Protein AF-A0A454VYG2-F1 (afdb_monomer)

Radius of gyration: 12.87 Å; Cα contacts (8 Å, |Δi|>4): 97; chains: 1; bounding box: 37×23×41 Å

Mean predicted aligned error: 6.04 Å

Secondary structure (DSSP, 8-state):
---PPTT--HHHHHHHHHHHHH-SS-EEHHHHHHHHTS-HHHHHHHHHHHHHTTSEEEEEEPPTTSPPEEEEEE--S----

pLDDT: mean 86.32, std 15.53, range [39.47, 97.94]

Structure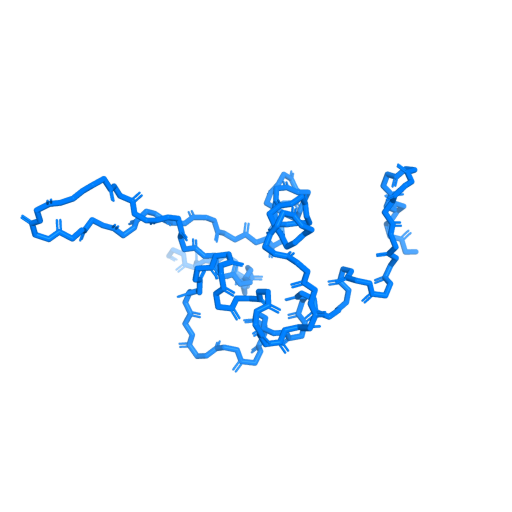 (mmCIF, N/CA/C/O backbone):
data_AF-A0A454VYG2-F1
#
_entry.id   AF-A0A454VYG2-F1
#
loop_
_atom_site.group_PDB
_atom_site.id
_atom_site.type_symbol
_atom_site.label_atom_id
_atom_site.label_alt_id
_atom_site.label_comp_id
_atom_site.label_asym_id
_atom_site.label_entity_id
_atom_site.label_seq_id
_atom_site.pdbx_PDB_ins_code
_atom_site.Cartn_x
_atom_site.Cartn_y
_atom_site.Cartn_z
_atom_site.occupancy
_atom_site.B_iso_or_equiv
_atom_site.auth_seq_id
_atom_site.auth_comp_id
_atom_site.auth_asym_id
_atom_site.auth_atom_id
_atom_site.pdbx_PDB_model_num
ATOM 1 N N . ALA A 1 1 ? -6.038 -2.885 -21.851 1.00 44.72 1 ALA A N 1
ATOM 2 C CA . ALA A 1 1 ? -5.778 -2.620 -20.419 1.00 44.72 1 ALA A CA 1
ATOM 3 C C . ALA A 1 1 ? -5.856 -1.114 -20.211 1.00 44.72 1 ALA A C 1
ATOM 5 O O . ALA A 1 1 ? -5.443 -0.414 -21.125 1.00 44.72 1 ALA A O 1
ATOM 6 N N . PRO A 1 2 ? -6.423 -0.593 -19.112 1.00 48.31 2 PRO A N 1
ATOM 7 C CA . PRO A 1 2 ? -6.418 0.848 -18.891 1.00 48.31 2 PRO A CA 1
ATOM 8 C C . PRO A 1 2 ? -4.969 1.311 -18.816 1.00 48.31 2 PRO A C 1
ATOM 10 O O . PRO A 1 2 ? -4.174 0.731 -18.076 1.00 48.31 2 PRO A O 1
ATOM 13 N N . ASP A 1 3 ? -4.650 2.289 -19.652 1.00 58.34 3 ASP A N 1
ATOM 14 C CA . ASP A 1 3 ? -3.309 2.818 -19.834 1.00 58.34 3 ASP A CA 1
ATOM 15 C C . ASP A 1 3 ? -2.839 3.418 -18.504 1.00 58.34 3 ASP A C 1
ATOM 17 O O . ASP A 1 3 ? -3.450 4.348 -17.967 1.00 58.34 3 ASP A O 1
ATOM 21 N N . LEU A 1 4 ? -1.808 2.821 -17.902 1.00 67.62 4 LEU A N 1
ATOM 22 C CA . LEU A 1 4 ? -1.183 3.426 -16.737 1.00 67.62 4 LEU A CA 1
ATOM 23 C C . LEU A 1 4 ? -0.458 4.701 -17.189 1.00 67.62 4 LEU A C 1
ATOM 25 O O . LEU A 1 4 ? 0.159 4.697 -18.253 1.00 67.62 4 LEU A O 1
ATOM 29 N N . PRO A 1 5 ? -0.462 5.779 -16.382 1.00 72.94 5 PRO A N 1
ATOM 30 C CA . PRO A 1 5 ? 0.259 6.987 -16.748 1.00 72.94 5 PRO A CA 1
ATOM 31 C C . PRO A 1 5 ? 1.741 6.668 -16.988 1.00 72.94 5 PRO A C 1
ATOM 33 O O . PRO A 1 5 ? 2.319 5.817 -16.304 1.00 72.94 5 PRO A O 1
ATOM 36 N N . LYS A 1 6 ? 2.370 7.381 -17.929 1.00 65.94 6 LYS A N 1
ATOM 37 C CA . LYS A 1 6 ? 3.801 7.230 -18.235 1.00 65.94 6 LYS A CA 1
ATOM 38 C C . LYS A 1 6 ? 4.641 7.223 -16.949 1.00 65.94 6 LYS A C 1
ATOM 40 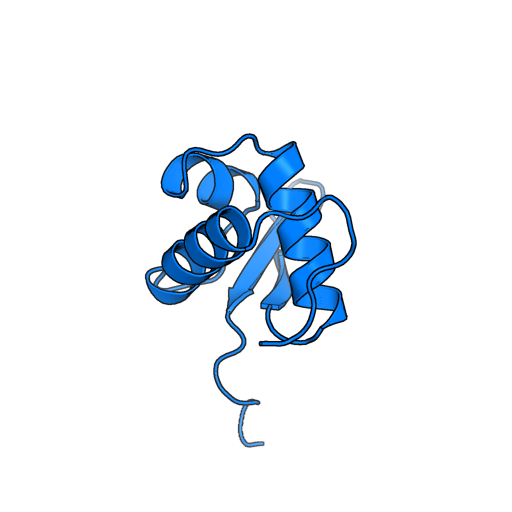O O . LYS A 1 6 ? 4.472 8.076 -16.080 1.00 65.94 6 LYS A O 1
ATOM 45 N N . GLY A 1 7 ? 5.547 6.251 -16.835 1.00 73.50 7 GLY A N 1
ATOM 46 C CA . GLY A 1 7 ? 6.390 6.063 -15.647 1.00 73.50 7 GLY A CA 1
ATOM 47 C C . GLY A 1 7 ? 5.783 5.181 -14.548 1.00 73.50 7 GLY A C 1
ATOM 48 O O . GLY A 1 7 ? 6.370 5.083 -13.469 1.00 73.50 7 GLY A O 1
ATOM 49 N N . HIS A 1 8 ? 4.646 4.527 -14.804 1.00 77.12 8 HIS A N 1
ATOM 50 C CA . HIS A 1 8 ? 4.108 3.474 -13.948 1.00 77.12 8 HIS A CA 1
ATOM 51 C C . HIS A 1 8 ? 4.217 2.096 -14.620 1.00 77.12 8 HIS A C 1
ATOM 53 O O . HIS A 1 8 ? 3.738 1.872 -15.726 1.00 77.12 8 HIS A O 1
ATOM 59 N N . SER A 1 9 ? 4.848 1.165 -13.913 1.00 89.44 9 SER A N 1
ATOM 60 C CA . SER A 1 9 ? 4.936 -0.254 -14.233 1.00 89.44 9 SER A CA 1
ATOM 61 C C . SER A 1 9 ? 3.600 -0.976 -13.979 1.00 89.44 9 SER A C 1
ATOM 63 O O . SER A 1 9 ? 3.093 -0.954 -12.849 1.00 89.44 9 SER A O 1
ATOM 65 N N . PRO A 1 10 ? 3.047 -1.682 -14.983 1.00 87.31 10 PRO A N 1
ATOM 66 C CA . PRO A 1 10 ? 1.862 -2.516 -14.795 1.00 87.31 10 PRO A CA 1
ATOM 67 C C . PRO A 1 10 ? 2.116 -3.653 -13.795 1.00 87.31 10 PRO A C 1
ATOM 69 O O . PRO A 1 10 ? 1.231 -3.979 -13.007 1.00 87.31 10 PRO A O 1
ATOM 72 N N . THR A 1 11 ? 3.337 -4.195 -13.750 1.00 91.62 11 THR A N 1
ATOM 73 C CA . THR A 1 11 ? 3.728 -5.253 -12.807 1.00 91.62 11 THR A CA 1
ATOM 74 C C . THR A 1 11 ? 3.615 -4.784 -11.360 1.00 91.62 11 THR A C 1
ATOM 76 O O . THR A 1 11 ? 3.076 -5.491 -10.515 1.00 91.62 11 THR A O 1
ATOM 79 N N . THR A 1 12 ? 4.062 -3.561 -11.058 1.00 93.31 12 THR A N 1
ATOM 80 C CA . THR A 1 12 ? 3.951 -3.009 -9.700 1.00 93.31 12 THR A CA 1
ATOM 81 C C . THR A 1 12 ? 2.500 -2.745 -9.304 1.00 93.31 12 THR A C 1
ATOM 83 O O . THR A 1 12 ? 2.128 -2.991 -8.158 1.00 93.31 12 THR A O 1
ATOM 86 N N . ALA A 1 13 ? 1.666 -2.274 -10.236 1.00 92.50 13 ALA A N 1
ATOM 87 C CA . ALA A 1 13 ? 0.239 -2.110 -9.968 1.00 92.50 13 ALA A CA 1
ATOM 88 C C . ALA A 1 13 ? -0.435 -3.447 -9.648 1.00 92.50 13 ALA A C 1
ATOM 90 O O . ALA A 1 13 ? -1.262 -3.504 -8.738 1.00 92.50 13 ALA A O 1
ATOM 91 N N . GLU A 1 14 ? -0.057 -4.511 -10.358 1.00 94.00 14 GLU A N 1
ATOM 92 C CA . GLU A 1 14 ? -0.588 -5.846 -10.103 1.00 94.00 14 GLU A CA 1
ATOM 93 C C . GLU A 1 14 ? -0.144 -6.380 -8.736 1.00 94.00 14 GLU A C 1
ATOM 95 O O . GLU A 1 14 ? -0.984 -6.874 -7.992 1.00 94.00 14 GLU A O 1
ATOM 100 N N . LEU A 1 15 ? 1.118 -6.190 -8.329 1.00 96.31 15 LEU A N 1
ATOM 101 C CA . LEU A 1 15 ? 1.577 -6.565 -6.981 1.00 96.31 15 LEU A CA 1
ATOM 102 C C . LEU A 1 15 ? 0.759 -5.873 -5.879 1.00 96.31 15 LEU A C 1
ATOM 104 O O . LEU A 1 15 ? 0.290 -6.522 -4.946 1.00 96.31 15 LEU A O 1
ATOM 108 N N . VAL A 1 16 ? 0.538 -4.560 -6.004 1.00 96.25 16 VAL A N 1
ATOM 109 C CA . VAL A 1 16 ? -0.284 -3.796 -5.049 1.00 96.25 16 VAL A CA 1
ATOM 110 C C . VAL A 1 16 ? -1.728 -4.306 -5.034 1.00 96.25 16 VAL A C 1
ATOM 112 O O . VAL A 1 16 ? -2.315 -4.460 -3.962 1.00 96.25 16 VAL A O 1
ATOM 115 N N . ARG A 1 17 ? -2.299 -4.605 -6.207 1.00 95.19 17 ARG A N 1
ATOM 116 C CA . ARG A 1 17 ? -3.642 -5.184 -6.332 1.00 95.19 17 ARG A CA 1
ATOM 117 C C . ARG A 1 17 ? -3.743 -6.538 -5.632 1.00 95.19 17 ARG A C 1
ATOM 119 O O . ARG A 1 17 ? -4.668 -6.728 -4.851 1.00 95.19 17 ARG A O 1
ATOM 126 N N . GLN A 1 18 ? -2.809 -7.452 -5.886 1.00 96.31 18 GLN A N 1
ATOM 127 C CA . GLN A 1 18 ? -2.799 -8.790 -5.287 1.00 96.31 18 GLN A CA 1
ATOM 128 C C . GLN A 1 18 ? -2.723 -8.716 -3.759 1.00 96.31 18 GLN A C 1
ATOM 130 O O . GLN A 1 18 ? -3.500 -9.375 -3.075 1.00 96.31 18 GLN A O 1
ATOM 135 N N . VAL A 1 19 ? -1.870 -7.840 -3.214 1.00 97.56 19 VAL A N 1
ATOM 136 C CA . VAL A 1 19 ? -1.775 -7.623 -1.762 1.00 97.56 19 VAL A CA 1
ATOM 137 C C . VAL A 1 19 ? -3.093 -7.132 -1.166 1.00 97.56 19 VAL A C 1
ATOM 139 O O . VAL A 1 19 ? -3.504 -7.621 -0.117 1.00 97.56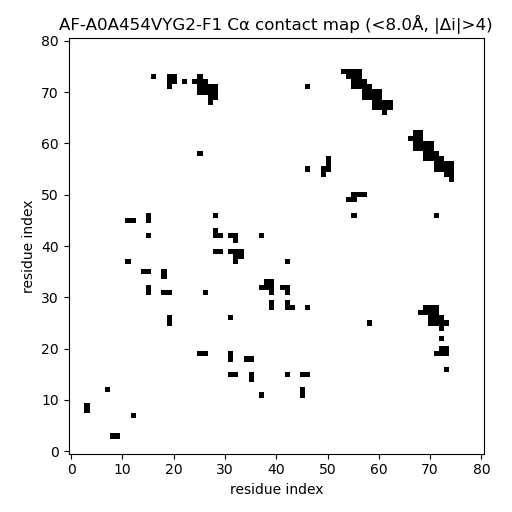 19 VAL A O 1
ATOM 142 N N . LEU A 1 20 ? -3.760 -6.177 -1.817 1.00 95.56 20 LEU A N 1
ATOM 143 C CA . LEU A 1 20 ? -5.033 -5.635 -1.338 1.00 95.56 20 LEU A CA 1
ATOM 144 C C . LEU A 1 20 ? -6.188 -6.635 -1.449 1.00 95.56 20 LEU A C 1
ATOM 146 O O . LEU A 1 20 ? -7.061 -6.629 -0.589 1.00 95.56 20 LEU A O 1
ATOM 150 N N . LEU A 1 21 ? -6.201 -7.478 -2.485 1.00 94.50 21 LEU A N 1
ATOM 151 C CA . LEU A 1 21 ? -7.204 -8.534 -2.660 1.00 94.50 21 LEU A CA 1
ATOM 152 C C . LEU A 1 21 ? -7.009 -9.692 -1.676 1.00 94.50 21 LEU A C 1
ATOM 154 O O . LEU A 1 21 ? -7.987 -10.248 -1.190 1.00 94.50 21 LEU A O 1
ATOM 158 N N . ALA A 1 22 ? -5.758 -10.045 -1.375 1.00 95.44 22 ALA A N 1
ATOM 159 C CA . ALA A 1 22 ? -5.425 -11.079 -0.398 1.00 95.44 22 ALA A CA 1
ATOM 160 C C . ALA A 1 22 ? -5.587 -10.602 1.056 1.00 95.44 22 ALA A C 1
ATOM 162 O O . ALA A 1 22 ? -5.567 -11.406 1.988 1.00 95.44 22 ALA A O 1
ATOM 163 N N . ALA A 1 23 ? -5.714 -9.293 1.280 1.00 92.94 23 ALA A N 1
ATOM 164 C CA . ALA A 1 23 ? -5.921 -8.742 2.606 1.00 92.94 23 ALA A CA 1
ATOM 165 C C . ALA A 1 23 ? -7.372 -8.945 3.059 1.00 92.94 23 ALA A C 1
ATOM 167 O O . ALA A 1 23 ? -8.306 -8.488 2.409 1.00 92.94 23 ALA A O 1
ATOM 168 N N . GLY A 1 24 ? -7.568 -9.532 4.242 1.00 88.81 24 GLY A N 1
ATOM 169 C CA . GLY A 1 24 ? -8.887 -9.625 4.886 1.00 88.81 24 GLY A CA 1
ATOM 170 C C . GLY A 1 24 ? -9.436 -8.291 5.418 1.00 88.81 24 GLY A C 1
ATOM 171 O O . GLY A 1 24 ? -10.380 -8.287 6.200 1.00 88.81 24 GLY A O 1
ATOM 172 N N . GLY A 1 25 ? -8.825 -7.158 5.062 1.00 91.31 25 GLY A N 1
ATOM 173 C CA . GLY A 1 25 ? -9.193 -5.837 5.557 1.00 91.31 25 GLY A CA 1
ATOM 174 C C . GLY A 1 25 ? -8.295 -4.720 5.015 1.00 91.31 25 GLY A C 1
ATOM 175 O O . GLY A 1 25 ? -7.306 -4.987 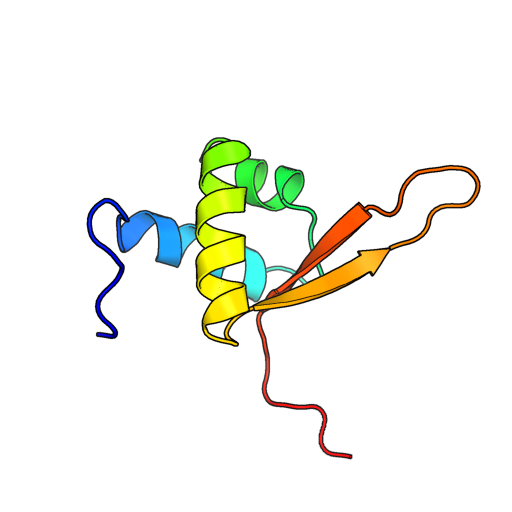4.328 1.00 91.31 25 GLY A O 1
ATOM 176 N N . PRO A 1 26 ? -8.624 -3.452 5.317 1.00 94.94 26 PRO A N 1
ATOM 177 C CA . PRO A 1 26 ? -7.897 -2.301 4.801 1.00 94.94 26 PRO A CA 1
ATOM 178 C C . PRO A 1 26 ? -6.490 -2.226 5.415 1.00 94.94 26 PRO A C 1
ATOM 180 O O . PRO A 1 26 ? -6.344 -2.332 6.633 1.00 94.94 26 PRO A O 1
ATOM 183 N N . LEU A 1 27 ? -5.461 -2.006 4.592 1.00 96.75 27 LEU A N 1
ATOM 184 C CA . LEU A 1 27 ? -4.038 -1.997 4.967 1.00 96.75 27 LEU A CA 1
ATOM 185 C C . LEU A 1 27 ? -3.419 -0.599 4.895 1.00 96.75 27 LEU A C 1
ATOM 187 O O . LEU A 1 27 ? -3.825 0.229 4.082 1.00 96.75 27 LEU A O 1
ATOM 191 N N . SER A 1 28 ? -2.389 -0.333 5.694 1.00 96.56 28 SER A N 1
ATOM 192 C CA . SER A 1 28 ? -1.579 0.878 5.530 1.00 96.56 28 SER A CA 1
ATOM 193 C C . SER A 1 28 ? -0.681 0.798 4.286 1.00 96.56 28 SER A C 1
ATOM 195 O O . SER A 1 28 ? -0.334 -0.278 3.798 1.00 96.56 28 SER A O 1
ATOM 197 N N . ALA A 1 29 ? -0.224 1.952 3.786 1.00 96.38 29 ALA A N 1
ATOM 198 C CA . ALA 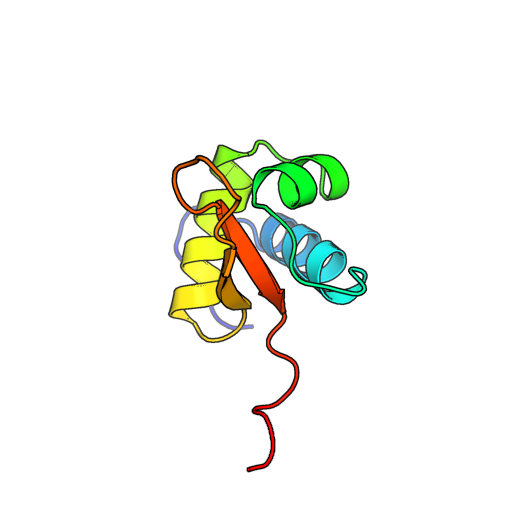A 1 29 ? 0.745 1.989 2.682 1.00 96.38 29 ALA A CA 1
ATOM 199 C C . ALA A 1 29 ? 2.089 1.319 3.029 1.00 96.38 29 ALA A C 1
ATOM 201 O O . ALA A 1 29 ? 2.814 0.907 2.126 1.00 96.38 29 ALA A O 1
ATOM 202 N N . GLN A 1 30 ? 2.428 1.243 4.319 1.00 97.19 30 GLN A N 1
ATOM 203 C CA . GLN A 1 30 ? 3.618 0.544 4.793 1.00 97.19 30 GLN A CA 1
ATOM 204 C C . GLN A 1 30 ? 3.428 -0.973 4.703 1.00 97.19 30 GLN A C 1
ATOM 206 O O . GLN A 1 30 ? 4.219 -1.625 4.033 1.00 97.19 30 GLN A O 1
ATOM 211 N N . GLU A 1 31 ? 2.330 -1.508 5.242 1.00 97.50 31 GLU A N 1
ATOM 212 C CA . GLU A 1 31 ? 2.027 -2.944 5.147 1.00 97.50 31 GLU A CA 1
ATOM 213 C C . GLU A 1 31 ? 1.948 -3.416 3.691 1.00 97.50 31 GLU A C 1
ATOM 215 O O . GLU A 1 31 ? 2.393 -4.510 3.351 1.00 97.50 31 GLU A O 1
ATOM 220 N N . ILE A 1 32 ? 1.396 -2.582 2.805 1.00 97.88 32 ILE A N 1
ATOM 221 C CA . ILE A 1 32 ? 1.309 -2.898 1.377 1.00 97.88 32 ILE A CA 1
ATOM 222 C C . ILE A 1 32 ? 2.702 -2.974 0.756 1.00 97.88 32 ILE A C 1
ATOM 224 O O . ILE A 1 32 ? 2.972 -3.895 -0.011 1.00 97.88 32 ILE A O 1
ATOM 228 N N . ALA A 1 33 ? 3.586 -2.035 1.087 1.00 97.62 33 ALA A N 1
ATOM 229 C CA . ALA A 1 33 ? 4.969 -2.030 0.623 1.00 97.62 33 ALA A CA 1
ATOM 230 C C . ALA A 1 33 ? 5.737 -3.272 1.092 1.00 97.62 33 ALA A C 1
ATOM 232 O O . ALA A 1 33 ? 6.350 -3.950 0.271 1.00 97.62 33 ALA A O 1
ATOM 233 N N . GLU A 1 34 ? 5.619 -3.622 2.373 1.00 97.94 34 GLU A N 1
ATOM 234 C CA . GLU A 1 34 ? 6.254 -4.811 2.952 1.00 97.94 34 GLU A CA 1
ATOM 235 C C . GLU A 1 34 ? 5.785 -6.099 2.263 1.00 97.94 34 GLU A C 1
ATOM 237 O O . GLU A 1 34 ? 6.605 -6.929 1.880 1.00 97.94 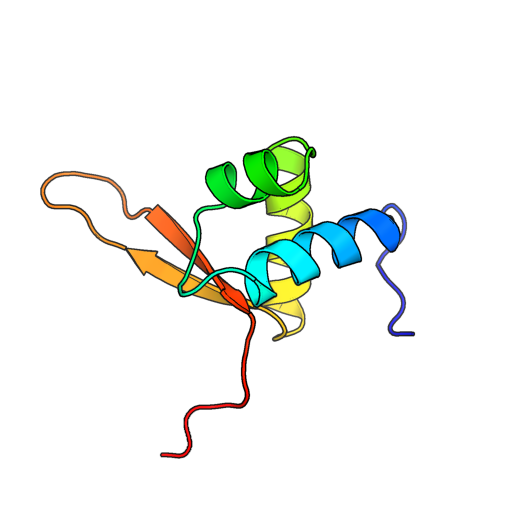34 GLU A O 1
ATOM 242 N N . ARG A 1 35 ? 4.476 -6.243 2.023 1.00 97.69 35 ARG A N 1
ATOM 243 C CA . ARG A 1 35 ? 3.906 -7.442 1.384 1.00 97.69 35 ARG A CA 1
ATOM 244 C C . ARG A 1 35 ? 4.156 -7.528 -0.123 1.00 97.69 35 ARG A C 1
ATOM 246 O O . ARG A 1 35 ? 4.205 -8.626 -0.661 1.00 97.69 35 ARG A O 1
ATOM 253 N N . SER A 1 36 ? 4.270 -6.393 -0.815 1.00 96.31 36 SER A N 1
ATOM 254 C CA . SER A 1 36 ? 4.498 -6.357 -2.272 1.00 96.31 36 SER A CA 1
ATOM 255 C C . SER A 1 36 ? 5.975 -6.289 -2.663 1.00 96.31 36 SER A C 1
ATOM 257 O O . SER A 1 36 ? 6.288 -6.404 -3.847 1.00 96.31 36 SER A O 1
ATOM 259 N N . GLY A 1 37 ? 6.883 -6.086 -1.702 1.00 96.56 37 GLY A N 1
ATOM 260 C CA . GLY A 1 37 ? 8.322 -5.987 -1.954 1.00 96.56 37 GLY A CA 1
ATOM 261 C C . GLY A 1 37 ? 8.753 -4.682 -2.633 1.00 96.56 37 GLY A C 1
ATOM 262 O O . GLY A 1 37 ? 9.845 -4.614 -3.193 1.00 96.56 37 GLY A O 1
ATOM 263 N N . VAL A 1 38 ? 7.917 -3.638 -2.607 1.00 96.38 38 VAL A N 1
ATOM 264 C CA . VAL A 1 38 ? 8.260 -2.310 -3.145 1.00 96.38 38 VAL A CA 1
ATOM 265 C C . VAL A 1 38 ? 8.461 -1.302 -2.024 1.00 96.38 38 VAL A C 1
ATOM 267 O O . VAL A 1 38 ? 7.955 -1.463 -0.922 1.00 96.38 38 VAL A O 1
ATOM 270 N N . SER A 1 39 ? 9.143 -0.194 -2.306 1.00 97.56 39 SER A N 1
ATOM 271 C CA . SER A 1 39 ? 9.284 0.889 -1.329 1.00 97.56 39 SER A CA 1
ATOM 272 C C . SER A 1 39 ? 7.930 1.508 -0.955 1.00 97.56 39 SER A C 1
ATOM 274 O O . SER A 1 39 ? 7.050 1.672 -1.803 1.00 97.56 39 SER A O 1
ATOM 276 N N . ARG A 1 40 ? 7.797 1.997 0.285 1.00 96.56 40 ARG A N 1
ATOM 277 C CA . ARG A 1 40 ? 6.601 2.725 0.763 1.00 96.56 40 ARG A CA 1
ATOM 278 C C . ARG A 1 40 ? 6.177 3.875 -0.156 1.00 96.56 40 ARG A C 1
ATOM 280 O O . ARG A 1 40 ? 4.990 4.031 -0.429 1.00 96.56 40 ARG A O 1
ATOM 287 N N . GLN A 1 41 ? 7.129 4.669 -0.655 1.00 96.12 41 GLN A N 1
ATOM 288 C CA . GLN A 1 41 ? 6.835 5.765 -1.592 1.00 96.12 41 GLN A CA 1
ATOM 289 C C . GLN A 1 41 ? 6.251 5.252 -2.916 1.00 96.12 41 GLN A C 1
ATOM 291 O O . GLN A 1 41 ? 5.315 5.845 -3.454 1.00 96.12 41 GLN A O 1
ATOM 296 N N . THR A 1 42 ? 6.764 4.125 -3.418 1.00 95.62 42 THR A N 1
ATOM 297 C CA . THR A 1 42 ? 6.228 3.455 -4.606 1.00 95.62 42 THR A CA 1
ATOM 298 C C . THR A 1 42 ? 4.799 3.003 -4.341 1.00 95.62 42 THR A C 1
ATOM 300 O O . THR A 1 42 ? 3.906 3.407 -5.081 1.00 95.62 42 THR A O 1
ATOM 303 N N . ALA A 1 43 ? 4.545 2.281 -3.245 1.00 96.44 43 ALA A N 1
ATOM 304 C CA . ALA A 1 43 ? 3.194 1.872 -2.865 1.00 96.44 43 ALA A CA 1
ATOM 305 C C . ALA A 1 43 ? 2.236 3.076 -2.792 1.00 96.44 43 ALA A C 1
ATOM 307 O O . ALA A 1 43 ? 1.190 3.061 -3.431 1.00 96.44 43 ALA A O 1
ATOM 308 N N . GLN A 1 44 ? 2.618 4.171 -2.126 1.00 95.75 44 GLN A N 1
ATOM 309 C CA . GLN A 1 44 ? 1.799 5.390 -2.050 1.00 95.75 44 GLN A CA 1
ATOM 310 C C . GLN A 1 44 ? 1.466 5.995 -3.420 1.00 95.75 44 GLN A C 1
ATOM 312 O O . GLN A 1 44 ? 0.328 6.419 -3.631 1.00 95.75 44 GLN A O 1
ATOM 317 N N . ARG A 1 45 ? 2.423 6.042 -4.359 1.00 95.12 45 ARG A N 1
ATOM 318 C CA . ARG A 1 45 ? 2.165 6.543 -5.722 1.00 95.12 45 ARG A CA 1
ATOM 319 C C . ARG A 1 45 ? 1.110 5.700 -6.437 1.00 95.12 45 ARG A C 1
ATOM 321 O O . ARG A 1 45 ? 0.208 6.270 -7.047 1.00 95.12 45 ARG A O 1
ATOM 328 N N . TYR A 1 46 ? 1.195 4.373 -6.344 1.00 95.44 46 TYR A N 1
ATOM 329 C CA . TYR A 1 46 ? 0.197 3.489 -6.956 1.00 95.44 46 TYR A CA 1
ATOM 330 C C . TYR A 1 46 ? -1.143 3.542 -6.235 1.00 95.44 46 TYR A C 1
ATOM 332 O O . TYR A 1 46 ? -2.170 3.567 -6.897 1.00 95.44 46 TYR A O 1
ATOM 340 N N . LEU A 1 47 ? -1.158 3.627 -4.907 1.00 95.44 47 LEU A N 1
ATOM 341 C CA . LEU A 1 47 ? -2.398 3.738 -4.144 1.00 95.44 47 LEU A CA 1
ATOM 342 C C . LEU A 1 47 ? -3.156 5.023 -4.484 1.00 95.44 47 LEU A C 1
ATOM 344 O O . LEU A 1 47 ? -4.353 4.950 -4.728 1.00 95.44 47 LEU A O 1
ATOM 348 N N . LYS A 1 48 ? -2.468 6.166 -4.617 1.00 94.12 48 LYS A N 1
ATOM 349 C CA . LYS A 1 48 ? -3.079 7.414 -5.112 1.00 94.12 48 LYS A CA 1
ATOM 350 C C . LYS A 1 48 ? -3.618 7.277 -6.534 1.00 94.12 48 LYS A C 1
ATOM 352 O O . LYS A 1 48 ? -4.690 7.788 -6.835 1.00 94.12 48 LYS A O 1
ATOM 357 N N . LEU A 1 49 ? -2.879 6.604 -7.419 1.00 92.12 49 LEU A N 1
ATOM 358 C CA . LEU A 1 49 ? -3.345 6.351 -8.782 1.00 92.12 49 LEU A CA 1
ATOM 359 C C . LEU A 1 49 ? -4.619 5.496 -8.775 1.00 92.12 49 LEU A C 1
ATOM 361 O O . LEU A 1 49 ? -5.588 5.842 -9.444 1.00 92.12 49 LEU A O 1
ATOM 365 N N . LEU A 1 50 ? -4.615 4.400 -8.018 1.00 92.19 50 LEU A N 1
ATOM 366 C CA . LEU A 1 50 ? -5.718 3.449 -7.943 1.00 92.19 50 LEU A CA 1
ATOM 367 C C . LEU A 1 50 ? -6.956 4.058 -7.274 1.00 92.19 50 LEU A C 1
ATOM 369 O O . LEU A 1 50 ? -8.063 3.842 -7.764 1.00 92.19 50 LEU A O 1
ATOM 373 N N . GLU A 1 51 ? -6.766 4.852 -6.221 1.00 93.62 51 GLU A N 1
ATOM 374 C CA . GLU A 1 51 ? -7.820 5.605 -5.532 1.00 93.62 51 GLU A CA 1
ATOM 375 C C . GLU A 1 51 ? -8.468 6.627 -6.471 1.00 93.62 51 GLU A C 1
ATOM 377 O O . GLU A 1 51 ? -9.676 6.563 -6.685 1.00 93.62 51 GLU A O 1
ATOM 382 N N . ARG A 1 52 ? -7.671 7.436 -7.186 1.00 90.62 52 ARG A N 1
ATOM 383 C CA . ARG A 1 52 ? -8.180 8.361 -8.216 1.00 90.62 52 ARG A CA 1
ATOM 384 C C . ARG A 1 52 ? -8.982 7.656 -9.318 1.00 90.62 52 ARG A C 1
ATOM 386 O O . ARG A 1 52 ? -9.863 8.260 -9.918 1.00 90.62 52 ARG A O 1
ATOM 393 N N . THR A 1 53 ? -8.670 6.392 -9.612 1.00 89.38 53 THR A N 1
ATOM 394 C CA . THR A 1 53 ? -9.409 5.568 -10.592 1.00 89.38 53 THR A CA 1
ATOM 395 C C . THR A 1 53 ? -10.562 4.757 -9.985 1.00 89.38 53 THR A C 1
ATOM 397 O O . THR A 1 53 ? -11.133 3.916 -10.674 1.00 89.38 53 THR A O 1
ATOM 400 N N . GLY A 1 54 ? -10.885 4.953 -8.703 1.00 91.00 54 GLY A N 1
ATOM 401 C CA . GLY A 1 54 ? -11.982 4.271 -8.007 1.00 91.00 54 GLY A CA 1
ATOM 402 C C . GLY A 1 54 ? -11.744 2.788 -7.699 1.00 91.00 54 GLY A C 1
ATOM 403 O O . GLY A 1 54 ? -12.670 2.084 -7.308 1.00 91.00 54 GLY A O 1
ATOM 404 N N . ARG A 1 55 ? -10.517 2.283 -7.870 1.00 92.19 55 ARG A N 1
ATOM 405 C CA . ARG A 1 55 ? -10.171 0.861 -7.660 1.00 92.19 55 ARG A CA 1
ATOM 406 C C . ARG A 1 55 ? -9.851 0.522 -6.215 1.00 92.19 55 ARG A C 1
ATOM 408 O O . ARG A 1 55 ? -9.915 -0.637 -5.816 1.00 92.19 55 ARG A O 1
ATOM 415 N N . VAL A 1 56 ? -9.451 1.527 -5.451 1.00 94.81 56 VAL A N 1
ATOM 416 C CA . VAL A 1 56 ? -9.060 1.405 -4.052 1.00 94.81 56 VAL A CA 1
ATOM 417 C C . VAL A 1 56 ? -9.848 2.429 -3.260 1.00 94.81 56 VAL A C 1
ATOM 419 O O . VAL A 1 56 ? -9.939 3.584 -3.665 1.00 94.81 56 VAL A O 1
ATOM 422 N N . ARG A 1 57 ? -10.404 2.008 -2.127 1.00 94.06 57 ARG A N 1
ATOM 423 C CA . ARG A 1 57 ? -11.019 2.911 -1.158 1.00 94.06 57 ARG A CA 1
ATOM 424 C C . ARG A 1 57 ? -9.986 3.312 -0.120 1.00 94.06 57 ARG A C 1
ATOM 426 O O . ARG A 1 57 ? -9.323 2.452 0.460 1.00 94.06 57 ARG A O 1
ATOM 433 N N . LEU A 1 58 ? -9.882 4.615 0.113 1.00 94.38 58 LEU A N 1
ATOM 434 C CA . LEU A 1 58 ? -9.136 5.190 1.220 1.00 94.38 58 LEU A CA 1
ATOM 435 C C . LEU A 1 58 ? -10.077 5.397 2.407 1.00 94.38 58 LEU A C 1
ATOM 437 O O . LEU A 1 58 ? -11.152 5.975 2.275 1.00 94.38 58 LEU A O 1
ATOM 441 N N . SER A 1 59 ? -9.661 4.945 3.580 1.00 93.00 59 SER A N 1
ATOM 442 C CA . SER A 1 59 ? -10.329 5.221 4.847 1.00 93.00 59 SER A CA 1
ATOM 443 C C . SER A 1 59 ? -9.311 5.728 5.855 1.00 93.00 59 SER A C 1
ATOM 445 O O . SER A 1 59 ? -8.144 5.335 5.834 1.00 93.00 59 SER A O 1
ATOM 447 N N . LEU A 1 60 ? -9.749 6.617 6.739 1.00 91.88 60 LEU A N 1
ATOM 448 C CA . LEU A 1 60 ? -8.934 7.087 7.849 1.00 91.88 60 LEU A CA 1
ATOM 449 C C 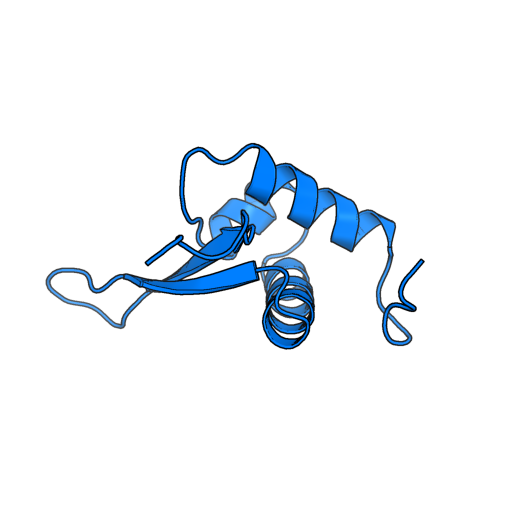. LEU A 1 60 ? -9.236 6.231 9.071 1.00 91.88 60 LEU A C 1
ATOM 451 O O . LEU A 1 60 ? -10.394 6.075 9.453 1.00 91.88 60 LEU A O 1
ATOM 455 N N . ARG A 1 61 ? -8.193 5.689 9.692 1.00 87.88 61 ARG A N 1
ATOM 456 C CA . ARG A 1 61 ? -8.292 5.076 11.013 1.00 87.88 61 ARG A CA 1
ATOM 457 C C . ARG A 1 61 ? -7.744 6.059 12.036 1.00 87.88 61 ARG A C 1
ATOM 459 O O . ARG A 1 61 ? -6.563 6.400 12.002 1.00 87.88 61 ARG A O 1
ATOM 466 N N . TYR A 1 62 ? -8.610 6.508 12.934 1.00 83.25 62 TYR A N 1
ATOM 467 C CA . TYR A 1 62 ? -8.233 7.332 14.076 1.00 83.25 62 TYR A CA 1
ATOM 468 C C . TYR A 1 62 ? -7.815 6.403 15.220 1.00 83.25 62 TYR A C 1
ATOM 470 O O . TYR A 1 62 ? -8.543 5.471 15.556 1.00 83.25 62 TYR A O 1
ATOM 478 N N . GLY A 1 63 ? -6.613 6.608 15.756 1.00 72.31 63 GLY A N 1
ATOM 479 C CA . GLY A 1 63 ? -6.168 5.974 16.999 1.00 72.31 63 GLY A CA 1
ATOM 480 C C . GLY A 1 63 ? -6.387 6.907 18.191 1.00 72.31 63 GLY A C 1
ATOM 481 O O . GLY A 1 63 ? -6.557 8.109 18.002 1.00 72.31 63 GLY A O 1
ATOM 482 N N . GLU A 1 64 ? -6.334 6.363 19.408 1.00 64.62 64 GLU A N 1
ATOM 483 C CA . GLU A 1 64 ? -6.643 7.063 20.670 1.00 64.62 64 GLU A CA 1
ATOM 484 C C . GLU A 1 64 ? -5.817 8.336 20.953 1.00 64.62 64 GLU A C 1
ATOM 486 O O . GLU A 1 64 ? -6.237 9.159 21.759 1.00 64.62 64 GLU A O 1
ATOM 491 N N . THR A 1 65 ? -4.649 8.552 20.329 1.00 64.12 65 THR A N 1
ATOM 492 C CA . THR A 1 65 ? -3.783 9.718 20.644 1.00 64.12 65 THR A CA 1
ATOM 493 C C . THR A 1 65 ? -2.917 10.179 19.456 1.00 64.12 65 THR A C 1
ATOM 495 O O . THR A 1 65 ? -1.787 10.625 19.635 1.00 64.12 65 THR A O 1
ATOM 498 N N . GLY A 1 66 ? -3.385 10.058 18.206 1.00 75.38 66 GLY A N 1
ATOM 499 C CA . GLY A 1 66 ? -2.512 10.311 17.046 1.00 75.38 66 GLY A CA 1
ATOM 500 C C . GLY A 1 66 ? -3.175 10.851 15.782 1.00 75.38 66 GLY A C 1
ATOM 501 O O . GLY A 1 66 ? -4.395 10.837 15.623 1.00 75.38 66 GLY A O 1
ATOM 502 N N . ARG A 1 67 ? -2.328 11.315 14.848 1.00 79.06 67 ARG A N 1
ATOM 503 C CA . ARG A 1 67 ? -2.735 11.704 13.488 1.00 79.06 67 ARG A CA 1
ATOM 504 C C . ARG A 1 67 ? -3.391 10.492 12.802 1.00 79.06 67 ARG A C 1
ATOM 506 O O . ARG A 1 67 ? -2.843 9.396 12.914 1.00 79.06 67 ARG A O 1
ATOM 513 N N . PRO A 1 68 ? -4.519 10.660 12.090 1.00 86.25 68 PRO A N 1
ATOM 514 C CA . PRO A 1 68 ? -5.198 9.537 11.4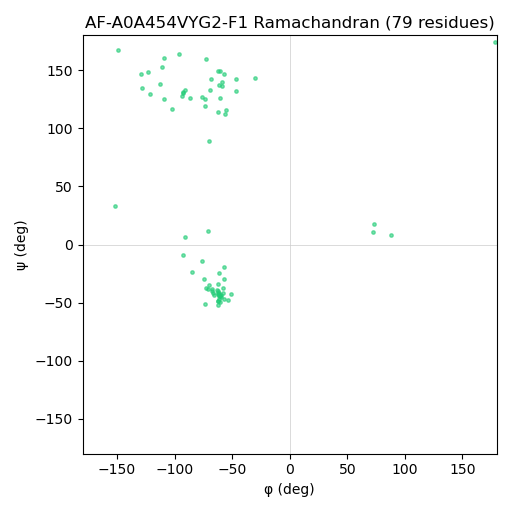54 1.00 86.25 68 PRO A CA 1
ATOM 515 C C . PRO A 1 68 ? -4.290 8.806 10.459 1.00 86.25 68 PRO A C 1
ATOM 517 O O . PRO A 1 68 ? -3.549 9.431 9.694 1.00 86.25 68 PRO A O 1
ATOM 520 N N . GLU A 1 69 ? -4.372 7.476 10.458 1.00 90.44 69 GLU A N 1
ATOM 521 C CA . GLU A 1 69 ? -3.651 6.621 9.520 1.00 90.44 69 GLU A CA 1
ATOM 522 C C . GLU A 1 69 ? -4.496 6.357 8.270 1.00 90.44 69 GLU A C 1
ATOM 524 O O . GLU A 1 69 ? -5.668 5.988 8.349 1.00 90.44 69 GLU A O 1
ATOM 529 N N . HIS A 1 70 ? -3.875 6.499 7.099 1.00 94.56 70 HIS A N 1
ATOM 530 C CA . HIS A 1 70 ? -4.467 6.108 5.824 1.00 94.56 70 HIS A CA 1
ATOM 531 C C . HIS A 1 70 ? -4.488 4.584 5.675 1.00 94.56 70 HIS A C 1
ATOM 533 O O . HIS A 1 70 ? -3.430 3.951 5.605 1.00 94.56 70 HIS A O 1
ATOM 539 N N . ARG A 1 71 ? -5.687 4.018 5.546 1.00 95.88 71 ARG A N 1
ATOM 540 C CA . ARG A 1 71 ? -5.924 2.606 5.255 1.00 95.88 71 ARG A CA 1
ATOM 541 C C . ARG A 1 71 ? -6.544 2.457 3.868 1.00 95.88 71 ARG A C 1
ATOM 543 O O . ARG A 1 71 ? -7.428 3.220 3.492 1.00 95.88 71 ARG A O 1
ATOM 550 N N . TYR A 1 72 ? -6.089 1.464 3.123 1.00 96.50 72 TYR A N 1
ATOM 551 C CA . TYR A 1 72 ? -6.473 1.209 1.744 1.00 96.50 72 TYR A CA 1
ATOM 552 C C . TYR A 1 72 ? -7.073 -0.189 1.635 1.00 96.50 72 TYR A C 1
ATOM 554 O O . TYR A 1 72 ? -6.460 -1.158 2.078 1.00 96.50 72 TYR A O 1
ATOM 562 N N . ALA A 1 73 ? -8.249 -0.299 1.0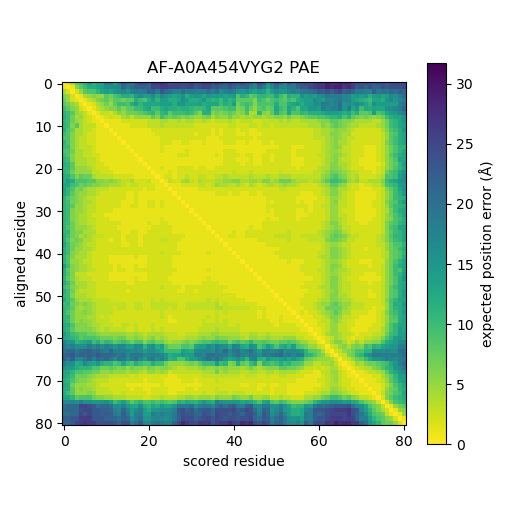29 1.00 95.88 73 ALA A N 1
ATOM 563 C CA . ALA A 1 73 ? -8.868 -1.573 0.670 1.00 95.88 73 ALA A CA 1
ATOM 564 C C . ALA A 1 73 ? -9.144 -1.603 -0.829 1.00 95.88 73 ALA A C 1
ATOM 566 O O . ALA A 1 73 ? -9.450 -0.567 -1.426 1.00 95.88 73 ALA A O 1
ATOM 567 N N . TRP A 1 74 ? -9.076 -2.785 -1.440 1.00 95.00 74 TRP A N 1
ATOM 568 C CA . TRP A 1 74 ? -9.596 -2.932 -2.793 1.00 95.00 74 TRP A CA 1
ATOM 569 C C . TRP A 1 74 ? -11.094 -2.621 -2.793 1.00 95.00 74 TRP A C 1
ATOM 571 O O . TRP A 1 74 ? -11.818 -3.042 -1.890 1.00 95.00 74 TRP A O 1
ATOM 581 N N . ALA A 1 75 ? -11.565 -1.882 -3.794 1.00 88.56 75 ALA A N 1
ATOM 582 C CA . ALA A 1 75 ? -12.991 -1.711 -4.002 1.00 88.56 75 ALA A CA 1
ATOM 583 C C . ALA A 1 75 ? -13.565 -3.051 -4.494 1.00 88.56 75 ALA A C 1
ATOM 585 O O . ALA A 1 75 ? -13.614 -3.317 -5.695 1.00 88.56 75 ALA A O 1
ATOM 586 N N . SER A 1 76 ? -13.977 -3.930 -3.573 1.00 71.81 76 SER A N 1
ATOM 587 C CA . SER A 1 76 ? -15.071 -4.846 -3.892 1.00 71.81 76 SER A CA 1
ATOM 588 C C . SER A 1 76 ? -16.299 -3.979 -4.202 1.00 71.81 76 SER A C 1
ATOM 590 O O . SER A 1 76 ? -16.372 -2.834 -3.749 1.00 71.81 76 SER A O 1
ATOM 592 N N . SER A 1 77 ? -17.181 -4.465 -5.076 1.00 51.16 77 SER A N 1
ATOM 593 C CA . SER A 1 77 ? -18.405 -3.797 -5.561 1.00 51.16 77 SER A CA 1
ATOM 594 C C . SER A 1 77 ? -19.038 -2.831 -4.537 1.00 51.16 77 SER A C 1
ATOM 596 O O . SER A 1 77 ? -18.995 -3.141 -3.344 1.00 51.16 77 SER A O 1
ATOM 598 N N . PRO A 1 78 ? -19.607 -1.670 -4.944 1.00 44.75 78 PRO A N 1
ATOM 599 C CA . PRO A 1 78 ? -20.194 -0.715 -4.001 1.00 44.75 78 PRO A CA 1
ATOM 600 C C . PRO A 1 78 ? -21.096 -1.424 -2.982 1.00 44.75 78 PRO A C 1
ATOM 602 O O . PRO A 1 78 ? -21.775 -2.375 -3.372 1.00 44.75 78 PRO A O 1
ATOM 605 N N . PRO A 1 79 ? -21.106 -0.992 -1.703 1.00 45.72 79 PRO A N 1
ATOM 606 C CA . PRO A 1 79 ? -22.079 -1.510 -0.758 1.00 45.72 79 PRO A CA 1
ATOM 607 C C . PRO A 1 79 ? -23.452 -1.277 -1.378 1.00 45.72 79 PRO A C 1
ATOM 609 O O . PRO A 1 79 ? -23.815 -0.136 -1.671 1.00 45.72 79 PRO A O 1
ATOM 612 N N . THR A 1 80 ? -24.157 -2.365 -1.670 1.00 44.97 80 THR A N 1
ATOM 613 C CA . THR A 1 80 ? -25.582 -2.320 -1.955 1.00 44.97 80 THR A CA 1
ATOM 614 C C . THR A 1 80 ? -26.206 -1.655 -0.734 1.00 44.97 80 THR A C 1
ATOM 616 O O . THR A 1 80 ? -26.072 -2.173 0.376 1.00 44.97 80 THR A O 1
ATOM 619 N N . ALA A 1 81 ? -26.722 -0.444 -0.936 1.00 39.47 81 ALA A N 1
ATOM 620 C CA . ALA A 1 81 ? -27.531 0.257 0.049 1.00 39.47 81 ALA A CA 1
ATOM 621 C C . ALA A 1 81 ? -28.802 -0.544 0.352 1.00 39.47 81 ALA A C 1
ATOM 623 O O . ALA A 1 81 ? -29.269 -1.260 -0.567 1.00 39.47 81 ALA A O 1
#

Foldseek 3Di:
DPDDPPPDDPLLLVLLVVLQVPDPDWAALCVSCVSSVHDSVNSVVSQVVCVVVVQKDWDWDDDPDDDTTTTIHGDDDPPPD

Solvent-accessible surface area (backbone atoms only — not comparable to full-atom values): 4830 Å² total; per-residue (Å²): 127,85,82,63,62,91,96,56,59,67,67,59,51,48,38,53,50,52,49,34,68,72,38,97,54,62,38,39,46,57,61,48,7,68,73,49,76,46,54,46,69,57,36,45,55,49,50,54,53,34,34,77,70,64,50,28,43,80,45,76,46,74,55,99,86,56,81,63,43,63,24,39,27,52,53,66,77,78,81,80,127

Nearest PDB structures (foldseek):
  3r0a-assembly1_A  TM=8.312E-01  e=1.148E-03  Methanosarcina mazei
  2fbh-assembly1_A  TM=8.187E-01  e=4.080E-03  Pseudomonas aeruginosa
  2dk5-assembly1_A  TM=6.805E-01  e=3.594E-03  Homo sapiens
  4ld5-assembly1_A  TM=7.173E-01  e=8.193E-03  Staphylococcus aureus
  5ffz-assembly1_A-2  TM=6.807E-01  e=2.565E-02  Staphylococcus aureus

Sequence (81 aa):
APDLPKGHSPTTAELVRQVLLAAGGPLSAQEIAERSGVSRQTAQRYLKLLERTGRVRLSLRYGETGRPEHRYAWASSPPTA